Protein AF-A0A6I4U3P3-F1 (afdb_monomer_lite)

Radius of gyration: 24.23 Å; chains: 1; bounding box: 53×32×72 Å

Sequence (86 aa):
MKFNTKAVMAATVFAMGLSVAACDSAAENQAEDQAEAYEDVQDGKIEQAEAAGEITEDQADEAKEAVEDKADAMEDNADEMDATPE

Foldseek 3Di:
DDDDPPPPPDPPPVPPPVVPVPLQPPQLVVLLVVLVVQLVVQLVVLVVCCVVVVDDPVRSVVSSVVSVVVSVVSNVVSCVVNVRDD

Structure (mmCIF, N/CA/C/O backbone):
data_AF-A0A6I4U3P3-F1
#
_entry.id   AF-A0A6I4U3P3-F1
#
loop_
_atom_site.group_PDB
_atom_site.id
_atom_site.type_symbol
_atom_site.label_atom_id
_atom_site.label_alt_id
_atom_site.label_comp_id
_atom_site.label_asym_id
_atom_site.label_entity_id
_atom_site.label_seq_id
_atom_site.pdbx_PDB_ins_code
_atom_site.Cartn_x
_atom_site.Cartn_y
_atom_site.Cartn_z
_atom_site.occupancy
_atom_site.B_iso_or_equiv
_atom_site.auth_seq_id
_atom_site.auth_comp_id
_atom_site.auth_asym_id
_atom_site.auth_atom_id
_atom_site.pdbx_PDB_model_num
ATOM 1 N N . MET A 1 1 ? 33.617 16.197 -59.319 1.00 48.91 1 MET A N 1
ATOM 2 C CA . MET A 1 1 ? 33.636 17.149 -58.185 1.00 48.91 1 MET A CA 1
ATOM 3 C C . MET A 1 1 ? 32.559 18.200 -58.375 1.00 48.91 1 MET A C 1
ATOM 5 O O . MET A 1 1 ? 32.638 18.927 -59.359 1.00 48.91 1 MET A O 1
ATOM 9 N N . LYS A 1 2 ? 31.603 18.273 -57.439 1.00 36.59 2 LYS A N 1
ATOM 10 C CA . LYS A 1 2 ? 31.097 19.507 -56.801 1.00 36.59 2 LYS A CA 1
ATOM 11 C C . LYS A 1 2 ? 29.940 19.126 -55.871 1.00 36.59 2 LYS A C 1
ATOM 13 O O . LYS A 1 2 ? 28.803 18.974 -56.300 1.00 36.59 2 LYS A O 1
ATOM 18 N N . PHE A 1 3 ? 30.286 18.894 -54.606 1.00 52.66 3 PHE A N 1
ATOM 19 C CA . PHE A 1 3 ? 29.334 18.792 -53.507 1.00 52.66 3 PHE A CA 1
ATOM 20 C C . PHE A 1 3 ? 28.759 20.189 -53.268 1.00 52.66 3 PHE A C 1
ATOM 22 O O . PHE A 1 3 ? 29.500 21.098 -52.901 1.00 52.66 3 PHE A O 1
ATOM 29 N N . ASN A 1 4 ? 27.463 20.369 -53.523 1.00 50.31 4 ASN A N 1
ATOM 30 C CA . ASN A 1 4 ? 26.763 21.613 -53.226 1.00 50.31 4 ASN A CA 1
ATOM 31 C C . ASN A 1 4 ? 26.156 21.524 -51.821 1.00 50.31 4 ASN A C 1
ATOM 33 O O . ASN A 1 4 ? 25.249 20.743 -51.545 1.00 50.31 4 ASN A O 1
ATOM 37 N N . THR A 1 5 ? 26.706 22.356 -50.949 1.00 55.75 5 THR A N 1
ATOM 38 C CA . THR A 1 5 ? 26.514 22.529 -49.508 1.00 55.75 5 THR A CA 1
ATOM 39 C C . THR A 1 5 ? 25.103 23.016 -49.129 1.00 55.75 5 THR A C 1
ATOM 41 O O . THR A 1 5 ? 24.934 24.109 -48.601 1.00 55.75 5 THR A O 1
ATOM 44 N N . LYS A 1 6 ? 24.056 22.225 -49.401 1.00 45.25 6 LYS A N 1
ATOM 45 C CA . LYS A 1 6 ? 22.673 22.483 -48.928 1.00 45.25 6 LYS A CA 1
ATOM 46 C C . LYS A 1 6 ? 22.146 21.422 -47.950 1.00 45.25 6 LYS A C 1
ATOM 48 O O . LYS A 1 6 ? 20.948 21.340 -47.717 1.00 45.25 6 LYS A O 1
ATOM 53 N N . ALA A 1 7 ? 23.040 20.626 -47.367 1.00 51.81 7 ALA A N 1
ATOM 54 C CA . ALA A 1 7 ? 22.700 19.509 -46.483 1.00 51.81 7 ALA A CA 1
ATOM 55 C C . ALA A 1 7 ? 22.765 19.832 -44.973 1.00 51.81 7 ALA A C 1
ATOM 57 O O . ALA A 1 7 ? 22.779 18.911 -44.169 1.00 51.81 7 ALA A O 1
ATOM 58 N N . VAL A 1 8 ? 22.835 21.104 -44.555 1.00 54.06 8 VAL A N 1
ATOM 59 C CA . VAL A 1 8 ? 23.167 21.449 -43.148 1.00 54.06 8 VAL A CA 1
ATOM 60 C C . VAL A 1 8 ? 22.010 22.083 -42.352 1.00 54.06 8 VAL A C 1
ATOM 62 O O . VAL A 1 8 ? 22.177 22.393 -41.183 1.00 54.06 8 VAL A O 1
ATOM 65 N N . MET A 1 9 ? 20.800 22.226 -42.902 1.00 49.94 9 MET A N 1
ATOM 66 C CA . MET A 1 9 ? 19.677 22.850 -42.166 1.00 49.94 9 MET A CA 1
ATOM 67 C C . MET A 1 9 ? 18.401 22.006 -42.131 1.00 49.94 9 MET A C 1
ATOM 69 O O . MET A 1 9 ? 17.314 22.509 -42.393 1.00 49.94 9 MET A O 1
ATOM 73 N N . ALA A 1 10 ? 18.517 20.713 -41.833 1.00 50.38 10 ALA A N 1
ATOM 74 C CA . ALA A 1 10 ? 17.337 19.863 -41.638 1.00 50.38 10 ALA A CA 1
ATOM 75 C C . ALA A 1 10 ? 17.541 18.726 -40.621 1.00 50.38 10 ALA A C 1
ATOM 77 O O . ALA A 1 10 ? 16.826 17.734 -40.680 1.00 50.38 10 ALA A O 1
ATOM 78 N N . ALA A 1 11 ? 18.523 18.831 -39.717 1.00 51.06 11 ALA A N 1
ATOM 79 C CA . ALA A 1 11 ? 18.878 17.717 -38.828 1.00 51.06 11 ALA A CA 1
ATOM 80 C C . ALA A 1 11 ? 18.719 17.993 -37.323 1.00 51.06 11 ALA A C 1
ATOM 82 O O . ALA A 1 11 ? 18.819 17.057 -36.542 1.00 51.06 11 ALA A O 1
ATOM 83 N N . THR A 1 12 ? 18.461 19.227 -36.881 1.00 52.22 12 THR A N 1
ATOM 84 C CA . THR A 1 12 ? 18.603 19.575 -35.451 1.00 52.22 12 THR A CA 1
ATOM 85 C C . THR A 1 12 ? 17.313 19.807 -34.667 1.00 52.22 12 THR A C 1
ATOM 87 O O . THR A 1 12 ? 17.404 20.057 -33.474 1.00 52.22 12 THR A O 1
ATOM 90 N N . VAL A 1 13 ? 16.119 19.685 -35.260 1.00 51.41 13 VAL A N 1
ATOM 91 C CA . VAL A 1 13 ? 14.856 19.940 -34.521 1.00 51.41 13 VAL A CA 1
ATOM 92 C C . VAL A 1 13 ? 14.102 18.662 -34.131 1.00 51.41 13 VAL A C 1
ATOM 94 O O . VAL A 1 13 ? 13.298 18.688 -33.209 1.00 51.41 13 VAL A O 1
ATOM 97 N N . PHE A 1 14 ? 14.407 17.508 -34.731 1.00 50.75 14 PHE A N 1
ATOM 98 C CA . PHE A 1 14 ? 13.752 16.245 -34.350 1.00 50.75 14 PHE A CA 1
ATOM 99 C C . PHE A 1 14 ? 14.366 15.556 -33.119 1.00 50.75 14 PHE A C 1
ATOM 101 O O . PHE A 1 14 ? 13.784 14.611 -32.603 1.00 50.75 14 PHE A O 1
ATOM 108 N N . ALA A 1 15 ? 15.518 16.028 -32.629 1.00 52.34 15 ALA A N 1
ATOM 109 C CA . ALA A 1 15 ? 16.244 15.386 -31.531 1.00 52.34 15 ALA A CA 1
ATOM 110 C C . ALA A 1 15 ? 15.917 15.942 -30.129 1.00 52.34 15 ALA A C 1
ATOM 112 O O . ALA A 1 15 ? 16.432 15.415 -29.155 1.00 52.34 15 ALA A O 1
ATOM 113 N N . MET A 1 16 ? 15.079 16.981 -30.012 1.00 50.28 16 MET A N 1
ATOM 114 C CA . MET A 1 16 ? 14.667 17.552 -28.711 1.00 50.28 16 MET A CA 1
ATOM 115 C C . MET A 1 16 ? 13.158 17.443 -28.438 1.00 50.28 16 MET A C 1
ATOM 117 O O . MET A 1 16 ? 12.680 17.953 -27.435 1.00 50.28 16 MET A O 1
ATOM 121 N N . GLY A 1 17 ? 12.391 16.822 -29.340 1.00 47.00 17 GLY A N 1
ATOM 122 C CA . GLY A 1 17 ? 10.942 16.626 -29.175 1.00 47.00 17 GLY A CA 1
ATOM 123 C C . GLY A 1 17 ? 10.544 15.212 -28.747 1.00 47.00 17 GLY A C 1
ATOM 124 O O . GLY A 1 17 ? 9.367 14.961 -28.530 1.00 47.00 17 GLY A O 1
ATOM 125 N N . LEU A 1 18 ? 11.507 14.289 -28.657 1.00 49.78 18 LEU A N 1
ATOM 126 C CA . LEU A 1 18 ? 11.281 12.881 -28.307 1.00 49.78 18 LEU A CA 1
ATOM 127 C C . LEU A 1 18 ? 11.779 12.522 -26.899 1.00 49.78 18 LEU A C 1
ATOM 129 O O . LEU A 1 18 ? 11.781 11.353 -26.540 1.00 49.78 18 LEU A O 1
ATOM 133 N N . SER A 1 19 ? 12.249 13.508 -26.135 1.00 50.56 19 SER A N 1
ATOM 134 C CA . SER A 1 19 ? 12.884 13.318 -24.827 1.00 50.56 19 SER A CA 1
ATOM 135 C C . SER A 1 19 ? 11.997 13.714 -23.643 1.00 50.56 19 SER A C 1
ATOM 137 O O . SER A 1 19 ? 12.492 13.732 -22.533 1.00 50.56 19 SER A O 1
ATOM 139 N N . VAL A 1 20 ? 10.723 14.058 -23.870 1.00 50.09 20 VAL A N 1
ATOM 140 C CA . VAL A 1 20 ? 9.760 14.380 -22.790 1.00 50.09 20 VAL A CA 1
ATOM 141 C C . VAL A 1 20 ? 8.762 13.240 -22.552 1.00 50.09 20 VAL A C 1
ATOM 143 O O . VAL A 1 20 ? 8.221 13.126 -21.471 1.00 50.09 20 VAL A O 1
ATOM 146 N N . ALA A 1 21 ? 8.559 12.340 -23.521 1.00 49.78 21 ALA A N 1
ATOM 147 C CA . ALA A 1 21 ? 7.742 11.130 -23.334 1.00 49.78 21 ALA A CA 1
ATOM 148 C C . ALA A 1 21 ? 8.570 9.921 -22.843 1.00 49.78 21 ALA A C 1
ATOM 150 O O . ALA A 1 21 ? 8.191 8.779 -23.071 1.00 49.78 21 ALA A O 1
ATOM 151 N N . ALA A 1 22 ? 9.760 10.182 -22.303 1.00 47.12 22 ALA A N 1
ATOM 152 C CA . ALA A 1 22 ? 10.707 9.179 -21.818 1.00 47.12 22 ALA A CA 1
ATOM 153 C C . ALA A 1 22 ? 11.368 9.610 -20.494 1.00 47.12 22 ALA A C 1
ATOM 155 O O . ALA A 1 22 ? 12.434 9.094 -20.179 1.00 47.12 22 ALA A O 1
ATOM 156 N N . CYS A 1 23 ? 10.781 10.604 -19.816 1.00 50.00 23 CYS A N 1
ATOM 157 C CA . CYS A 1 23 ? 11.060 10.934 -18.412 1.00 50.00 23 CYS A CA 1
ATOM 158 C C . CYS A 1 23 ? 10.080 10.245 -17.453 1.00 50.00 23 CYS A C 1
ATOM 160 O O . CYS A 1 23 ? 10.264 10.361 -16.260 1.00 50.00 23 CYS A O 1
ATOM 162 N N . ASP A 1 24 ? 9.066 9.580 -18.004 1.00 60.28 24 ASP A N 1
ATOM 163 C CA . ASP A 1 24 ? 8.169 8.679 -17.301 1.00 60.28 24 ASP A CA 1
ATOM 164 C C . ASP A 1 24 ? 8.271 7.363 -18.078 1.00 60.28 24 ASP A C 1
ATOM 166 O O . ASP A 1 24 ? 7.872 7.251 -19.25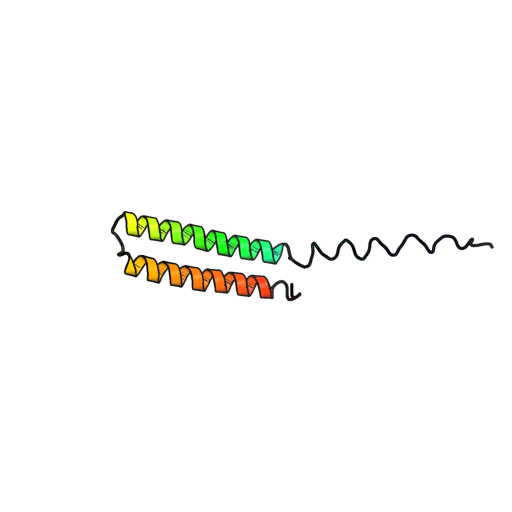6 1.00 60.28 24 ASP A O 1
ATOM 170 N N . SER A 1 25 ? 9.001 6.412 -17.508 1.00 69.56 25 SER A N 1
ATOM 171 C CA . SER A 1 25 ? 9.286 5.171 -18.208 1.00 69.56 25 SER A CA 1
ATOM 172 C C . SER A 1 25 ? 8.028 4.299 -18.225 1.00 69.56 25 SER A C 1
ATOM 174 O O . SER A 1 25 ? 7.324 4.151 -17.237 1.00 69.56 25 SER A O 1
ATOM 176 N N . ALA A 1 26 ? 7.754 3.596 -19.329 1.00 76.50 26 ALA A N 1
ATOM 177 C CA . ALA A 1 26 ? 6.634 2.642 -19.365 1.00 76.50 26 ALA A CA 1
ATOM 178 C C . ALA A 1 26 ? 6.732 1.532 -18.291 1.00 76.50 26 ALA A C 1
ATOM 180 O O . ALA A 1 26 ? 5.792 0.762 -18.124 1.00 76.50 26 ALA A O 1
ATOM 181 N N . ALA A 1 27 ? 7.887 1.400 -17.631 1.00 79.31 27 ALA A N 1
ATOM 182 C CA . ALA A 1 27 ? 8.102 0.490 -16.518 1.00 79.31 27 ALA A CA 1
ATOM 183 C C . ALA A 1 27 ? 7.717 1.109 -15.160 1.00 79.31 27 ALA A C 1
ATOM 185 O O . ALA A 1 27 ? 7.184 0.373 -14.339 1.00 79.31 27 ALA A O 1
ATOM 186 N N . GLU A 1 28 ? 7.959 2.407 -14.959 1.00 77.94 28 GLU A N 1
ATOM 187 C CA . GLU A 1 28 ? 7.554 3.208 -13.790 1.00 77.94 28 GLU A CA 1
ATOM 188 C C . GLU A 1 28 ? 6.031 3.310 -13.724 1.00 77.94 28 GLU A C 1
ATOM 190 O O . GLU A 1 28 ? 5.447 2.707 -12.833 1.00 77.94 28 GLU A O 1
ATOM 195 N N . ASN A 1 29 ? 5.383 3.841 -14.770 1.00 82.12 29 ASN A N 1
ATOM 196 C CA . ASN A 1 29 ? 3.919 3.816 -14.925 1.00 82.12 29 ASN A CA 1
ATOM 197 C C . ASN A 1 29 ? 3.299 2.442 -14.628 1.00 82.12 29 ASN A C 1
ATOM 199 O O . ASN A 1 29 ? 2.278 2.322 -13.966 1.00 82.12 29 ASN A O 1
ATOM 203 N N . GLN A 1 30 ? 3.902 1.363 -15.143 1.00 85.31 30 GLN A N 1
ATOM 204 C CA . GLN A 1 30 ? 3.368 0.018 -14.925 1.00 85.31 30 GLN A CA 1
ATOM 205 C C . GLN A 1 30 ? 3.554 -0.448 -13.470 1.00 85.31 30 GLN A C 1
ATOM 207 O O . GLN A 1 30 ? 2.805 -1.309 -13.000 1.00 85.31 30 GLN A O 1
ATOM 212 N N . ALA A 1 31 ? 4.596 0.018 -12.788 1.00 85.44 31 ALA A N 1
ATOM 213 C CA . ALA A 1 31 ? 4.845 -0.282 -11.387 1.00 85.44 31 ALA A CA 1
ATOM 214 C C . ALA A 1 31 ? 3.927 0.548 -10.472 1.00 85.44 31 ALA A C 1
ATOM 216 O O . ALA A 1 31 ? 3.329 -0.048 -9.578 1.00 85.44 31 ALA A O 1
ATOM 217 N N . GLU A 1 32 ? 3.716 1.832 -10.763 1.00 86.19 32 GLU A N 1
ATOM 218 C CA . GLU A 1 32 ? 2.711 2.684 -10.108 1.00 86.19 32 GLU A CA 1
ATOM 219 C C . GLU A 1 32 ? 1.291 2.129 -10.296 1.00 86.19 32 GLU A C 1
ATOM 221 O O . GLU A 1 32 ? 0.599 1.866 -9.317 1.00 86.19 32 GLU A O 1
ATOM 226 N N . ASP A 1 33 ? 0.895 1.777 -11.528 1.00 90.31 33 ASP A N 1
ATOM 227 C CA . ASP A 1 33 ? -0.397 1.130 -11.822 1.00 90.31 33 ASP A CA 1
ATOM 228 C C . ASP A 1 33 ? -0.608 -0.149 -10.982 1.00 90.31 33 ASP A C 1
ATOM 230 O O . ASP A 1 33 ? -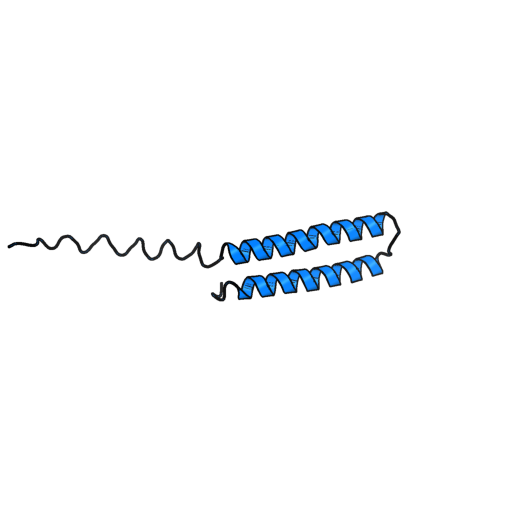1.733 -0.540 -10.659 1.00 90.31 33 ASP A O 1
ATOM 234 N N . GLN A 1 34 ? 0.476 -0.870 -10.667 1.00 89.12 34 GLN A N 1
ATOM 235 C CA . GLN A 1 34 ? 0.421 -2.061 -9.818 1.00 89.12 34 GLN A CA 1
ATOM 236 C C . GLN A 1 34 ? 0.305 -1.719 -8.332 1.00 89.12 34 GLN A C 1
ATOM 238 O O . GLN A 1 34 ? -0.319 -2.503 -7.610 1.00 89.12 34 GLN A O 1
ATOM 243 N N . ALA A 1 35 ? 0.900 -0.612 -7.886 1.00 90.94 35 ALA A N 1
ATOM 244 C CA . ALA A 1 35 ? 0.773 -0.102 -6.528 1.00 90.94 35 ALA A CA 1
ATOM 245 C C . ALA A 1 35 ? -0.663 0.380 -6.272 1.00 90.94 35 ALA A C 1
ATOM 247 O O . ALA A 1 35 ? -1.312 -0.161 -5.373 1.00 90.94 35 ALA A O 1
ATOM 248 N N . GLU A 1 36 ? -1.213 1.231 -7.148 1.00 91.62 36 GLU A N 1
ATOM 249 C CA . GLU A 1 36 ? -2.613 1.685 -7.076 1.00 91.62 36 GLU A CA 1
ATOM 250 C C . GLU A 1 36 ? -3.581 0.493 -7.109 1.00 91.62 36 GLU A C 1
ATOM 252 O O . GLU A 1 36 ? -4.452 0.339 -6.253 1.00 91.62 36 GLU A O 1
ATOM 257 N N . ALA A 1 37 ? -3.409 -0.433 -8.062 1.00 93.88 37 ALA A N 1
ATOM 258 C CA . ALA A 1 37 ? -4.284 -1.602 -8.147 1.00 93.88 37 ALA A CA 1
ATOM 259 C C . ALA A 1 37 ? -4.161 -2.527 -6.922 1.00 93.88 37 ALA A C 1
ATOM 261 O O . ALA A 1 37 ? -5.101 -3.266 -6.604 1.00 93.88 37 ALA A O 1
ATOM 262 N N . TYR A 1 38 ? -3.002 -2.547 -6.257 1.00 93.00 38 TYR A N 1
ATOM 263 C CA . TYR A 1 38 ? -2.824 -3.276 -5.007 1.00 93.00 38 TYR A CA 1
ATOM 264 C C . TYR A 1 38 ? -3.588 -2.600 -3.867 1.00 93.00 38 TYR A C 1
ATOM 266 O O . TYR A 1 38 ? -4.292 -3.311 -3.144 1.00 93.00 38 TYR A O 1
ATOM 274 N N . GLU A 1 39 ? -3.474 -1.279 -3.733 1.00 94.44 39 GLU A N 1
ATOM 275 C CA . GLU A 1 39 ? -4.192 -0.479 -2.740 1.00 94.44 39 GLU A CA 1
ATOM 276 C C . GLU A 1 39 ? -5.706 -0.668 -2.894 1.00 94.44 39 GLU A C 1
ATOM 278 O O . GLU A 1 39 ? -6.342 -1.228 -2.000 1.00 94.44 39 GLU A O 1
ATOM 283 N N . ASP A 1 40 ? -6.254 -0.380 -4.079 1.00 95.25 40 ASP A N 1
ATOM 284 C CA . ASP A 1 40 ? -7.686 -0.475 -4.401 1.00 95.25 40 ASP A CA 1
ATOM 285 C C . ASP A 1 40 ? -8.287 -1.839 -4.023 1.00 95.25 40 ASP A C 1
ATOM 287 O O . ASP A 1 40 ? -9.383 -1.964 -3.461 1.00 95.25 40 ASP A O 1
ATOM 291 N N . VAL A 1 41 ? -7.563 -2.916 -4.343 1.00 96.81 41 VAL A N 1
ATOM 292 C CA . VAL A 1 41 ? -8.012 -4.284 -4.065 1.00 96.81 41 VAL A CA 1
ATOM 293 C C . VAL A 1 41 ? -8.019 -4.582 -2.569 1.00 96.81 41 VAL A C 1
ATOM 295 O O . VAL A 1 41 ? -8.824 -5.404 -2.118 1.00 96.81 41 VAL A O 1
ATOM 298 N N . GLN A 1 42 ? -7.097 -4.008 -1.806 1.00 96.12 42 GLN A N 1
ATOM 299 C CA . GLN A 1 42 ? -6.972 -4.268 -0.377 1.00 96.12 42 GLN A CA 1
ATOM 300 C C . GLN A 1 42 ? -7.931 -3.392 0.419 1.00 96.12 42 GLN A C 1
ATOM 302 O O . GLN A 1 42 ? -8.653 -3.933 1.258 1.00 96.12 42 GLN A O 1
ATOM 307 N N . ASP A 1 43 ? -8.050 -2.118 0.064 1.00 94.81 43 ASP A N 1
ATOM 308 C CA . ASP A 1 43 ? -9.033 -1.201 0.627 1.00 94.81 43 ASP A CA 1
ATOM 309 C C . ASP A 1 43 ? -10.453 -1.719 0.425 1.00 94.81 43 ASP A C 1
ATOM 311 O O . ASP A 1 43 ? -11.208 -1.861 1.389 1.00 94.81 43 ASP A O 1
ATOM 315 N N . GLY A 1 44 ? -10.785 -2.176 -0.786 1.00 95.69 44 GLY A N 1
ATOM 316 C CA . GLY A 1 44 ? -12.089 -2.782 -1.055 1.00 95.69 44 GLY A CA 1
ATOM 317 C C . GLY A 1 44 ? -12.382 -4.035 -0.213 1.00 95.69 44 GLY A C 1
ATOM 318 O O . GLY A 1 44 ? -13.542 -4.321 0.097 1.00 95.69 44 GLY A O 1
ATOM 319 N N . LYS A 1 45 ? -11.356 -4.798 0.195 1.00 96.88 45 LYS A N 1
ATOM 320 C CA . LYS A 1 45 ? -11.532 -5.937 1.117 1.00 96.88 45 LYS A CA 1
ATOM 321 C C . LYS A 1 45 ? -11.690 -5.485 2.561 1.00 96.88 45 LYS A C 1
ATOM 323 O O . LYS A 1 45 ? -12.493 -6.086 3.272 1.00 96.88 45 LYS A O 1
ATOM 328 N N . ILE A 1 46 ? -10.933 -4.477 2.987 1.00 95.88 46 ILE A N 1
ATOM 329 C CA . ILE A 1 46 ? -11.006 -3.918 4.339 1.00 95.88 46 ILE A CA 1
ATOM 330 C C . ILE A 1 46 ? -12.390 -3.305 4.558 1.00 95.88 46 ILE A C 1
ATOM 332 O O . ILE A 1 46 ? -13.071 -3.679 5.508 1.00 95.88 46 ILE A O 1
ATOM 336 N N . GLU A 1 47 ? -12.871 -2.487 3.621 1.00 95.12 47 GLU A N 1
ATOM 337 C CA . GLU A 1 47 ? -14.218 -1.906 3.668 1.00 95.12 47 GLU A CA 1
ATOM 338 C C . GLU A 1 47 ? -15.309 -2.976 3.673 1.00 95.12 47 GLU A C 1
ATOM 340 O O . GLU A 1 47 ? -16.298 -2.875 4.400 1.00 95.12 47 GLU A O 1
ATOM 345 N N . GLN A 1 48 ? -15.140 -4.045 2.888 1.00 97.38 48 GLN A N 1
ATOM 346 C CA . GLN A 1 48 ? -16.080 -5.161 2.913 1.00 97.38 48 GLN A CA 1
ATOM 347 C C . GLN A 1 48 ? -16.085 -5.871 4.273 1.00 97.38 48 GLN A C 1
ATOM 349 O O . GLN A 1 48 ? -17.160 -6.236 4.755 1.00 97.38 48 GLN A O 1
ATOM 354 N N . ALA A 1 49 ? -14.919 -6.072 4.887 1.00 96.12 49 ALA A N 1
ATOM 355 C CA . ALA A 1 49 ? -14.797 -6.691 6.203 1.00 96.12 49 ALA A CA 1
ATOM 356 C C . ALA A 1 49 ? -15.390 -5.800 7.309 1.00 96.12 49 ALA A C 1
ATOM 358 O O . ALA A 1 49 ? -16.088 -6.306 8.190 1.00 96.12 49 ALA A O 1
ATOM 359 N N . GLU A 1 50 ? -15.184 -4.484 7.236 1.00 96.56 50 GLU A N 1
ATOM 360 C CA . GLU A 1 50 ? -15.780 -3.501 8.146 1.00 96.56 50 GLU A CA 1
ATOM 361 C C . GLU A 1 50 ? -17.309 -3.489 8.004 1.00 96.56 50 GLU A C 1
ATOM 363 O O . GLU A 1 50 ? -18.040 -3.651 8.983 1.00 96.56 50 GLU A O 1
ATOM 368 N N . ALA A 1 51 ? -17.818 -3.419 6.769 1.00 96.44 51 ALA A N 1
ATOM 369 C CA . ALA A 1 51 ? -19.251 -3.455 6.485 1.00 96.44 51 ALA A CA 1
ATOM 370 C C . ALA A 1 51 ? -19.910 -4.786 6.897 1.00 96.44 51 ALA A C 1
ATOM 372 O O . ALA A 1 51 ? -21.091 -4.814 7.255 1.00 96.44 51 ALA A O 1
ATOM 373 N N . ALA A 1 52 ? -19.161 -5.894 6.859 1.00 97.00 52 ALA A N 1
ATOM 374 C CA . ALA A 1 52 ? -19.589 -7.197 7.367 1.00 97.00 52 ALA A CA 1
ATOM 375 C C . ALA A 1 52 ? -19.515 -7.305 8.905 1.00 97.00 52 ALA A C 1
ATOM 377 O O . ALA A 1 52 ? -20.047 -8.262 9.475 1.00 97.00 52 ALA A O 1
ATOM 378 N N . GLY A 1 53 ? -18.897 -6.329 9.579 1.00 95.62 53 GLY A N 1
ATOM 379 C CA . GLY A 1 53 ? -18.668 -6.321 11.022 1.00 95.62 53 GLY A CA 1
ATOM 380 C C . GLY A 1 53 ? -17.614 -7.330 11.483 1.00 95.62 53 GLY A C 1
ATOM 381 O O . GLY A 1 53 ? -17.632 -7.737 12.645 1.00 95.62 53 GLY A O 1
ATOM 382 N N . GLU A 1 54 ? -16.736 -7.781 10.581 1.00 97.56 54 GLU A N 1
ATOM 383 C CA . GLU A 1 54 ? -15.635 -8.701 10.894 1.00 97.56 54 GLU A CA 1
ATOM 384 C C . GLU A 1 54 ? -14.457 -7.984 11.567 1.00 97.56 54 GLU A C 1
ATOM 386 O O . GLU A 1 54 ? -13.742 -8.596 12.363 1.00 97.56 54 GLU A O 1
ATOM 391 N N . ILE A 1 55 ? -14.295 -6.689 11.285 1.00 96.75 55 ILE A N 1
ATOM 392 C CA . ILE A 1 55 ? -13.306 -5.790 11.891 1.00 96.75 55 ILE A CA 1
ATOM 393 C C . ILE A 1 55 ? -13.988 -4.505 12.373 1.00 96.75 55 ILE A C 1
ATOM 395 O O . ILE A 1 55 ? -15.058 -4.141 11.883 1.00 96.75 55 ILE A O 1
ATOM 399 N N . THR A 1 56 ? -13.395 -3.837 13.362 1.00 96.75 56 THR A N 1
ATOM 400 C CA . THR A 1 56 ? -13.849 -2.513 13.822 1.00 96.75 56 THR A CA 1
ATOM 401 C C . THR A 1 56 ? -13.284 -1.395 12.947 1.00 96.75 56 THR A C 1
ATOM 403 O O . THR A 1 56 ? -12.266 -1.602 12.299 1.00 96.75 56 THR A O 1
ATOM 406 N N . GLU A 1 57 ? -13.878 -0.200 13.010 1.00 94.44 57 GLU A N 1
ATOM 407 C CA . GLU A 1 57 ? -13.368 1.024 12.358 1.00 94.44 57 GLU A CA 1
ATOM 408 C C . GLU A 1 57 ? -11.875 1.245 12.670 1.00 94.44 57 GLU A C 1
ATOM 410 O O . GLU A 1 57 ? -11.060 1.219 11.760 1.00 94.44 57 GLU A O 1
ATOM 415 N N . ASP A 1 58 ? -11.479 1.237 13.951 1.00 96.94 58 ASP A N 1
ATOM 416 C CA . ASP A 1 58 ? -10.062 1.372 14.349 1.00 96.94 58 ASP A CA 1
ATOM 417 C C . ASP A 1 58 ? -9.126 0.305 13.727 1.00 96.94 58 ASP A C 1
ATOM 419 O O . ASP A 1 58 ? -7.942 0.551 13.521 1.00 96.94 58 ASP A O 1
ATOM 423 N N . GLN A 1 59 ? -9.636 -0.905 13.459 1.00 96.50 59 GLN A N 1
ATOM 424 C CA . GLN A 1 59 ? -8.854 -1.984 12.842 1.00 96.50 59 GLN A CA 1
ATOM 425 C C . GLN A 1 59 ? -8.812 -1.852 11.320 1.00 96.50 59 GLN A C 1
ATOM 427 O O . GLN A 1 59 ? -7.847 -2.298 10.704 1.00 96.50 59 GLN A O 1
ATOM 432 N N . ALA A 1 60 ? -9.868 -1.296 10.723 1.00 95.44 60 ALA A N 1
ATOM 433 C CA . ALA A 1 60 ? -9.893 -0.942 9.317 1.00 95.44 60 ALA A CA 1
ATOM 434 C C . ALA A 1 60 ? -8.883 0.178 9.056 1.00 95.44 60 ALA A C 1
ATOM 436 O O . ALA A 1 60 ? -8.051 0.014 8.174 1.00 95.44 60 ALA A O 1
ATOM 437 N N . ASP A 1 61 ? -8.871 1.225 9.883 1.00 96.06 61 ASP A N 1
ATOM 438 C CA . ASP A 1 61 ? -7.925 2.339 9.780 1.00 96.06 61 ASP A CA 1
ATOM 439 C C . ASP A 1 61 ? -6.465 1.865 9.861 1.00 96.06 61 ASP A C 1
ATOM 441 O O . ASP A 1 61 ? -5.675 2.158 8.969 1.00 96.06 61 ASP A O 1
ATOM 445 N N . GLU A 1 62 ? -6.114 1.050 10.865 1.00 97.06 62 GLU A N 1
ATOM 446 C CA . GLU A 1 62 ? -4.753 0.496 10.991 1.00 97.06 62 GLU A CA 1
ATOM 447 C C . GLU A 1 62 ? -4.389 -0.415 9.800 1.00 97.06 62 GLU A C 1
ATOM 449 O O . GLU A 1 62 ? -3.239 -0.463 9.361 1.00 97.06 62 GLU A O 1
ATOM 454 N N . ALA A 1 63 ? -5.364 -1.150 9.253 1.00 94.56 63 ALA A N 1
ATOM 455 C CA . ALA A 1 63 ? -5.143 -1.991 8.082 1.00 94.56 63 ALA A CA 1
ATOM 456 C C . ALA A 1 63 ? -4.956 -1.171 6.797 1.00 94.56 63 ALA A C 1
ATOM 458 O O . ALA A 1 63 ? -4.139 -1.572 5.969 1.00 94.56 63 ALA A O 1
ATOM 459 N N . LYS A 1 64 ? -5.687 -0.061 6.640 1.00 94.69 64 LYS A N 1
ATOM 460 C CA . LYS A 1 64 ? -5.557 0.867 5.510 1.00 94.69 64 LYS A 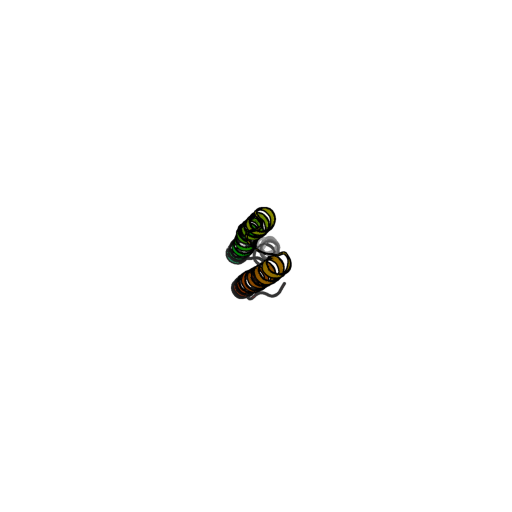CA 1
ATOM 461 C C . LYS A 1 64 ? -4.213 1.587 5.549 1.00 94.69 64 LYS A C 1
ATOM 463 O O . LYS A 1 64 ? -3.497 1.536 4.561 1.00 94.69 64 LYS A O 1
ATOM 468 N N . GLU A 1 65 ? -3.802 2.097 6.711 1.00 96.62 65 GLU A N 1
ATOM 469 C CA . GLU A 1 65 ? -2.481 2.724 6.899 1.00 96.62 65 GLU A CA 1
ATOM 470 C C . GLU A 1 65 ? -1.343 1.754 6.520 1.00 96.62 65 GLU A C 1
ATOM 472 O O . GLU A 1 65 ? -0.418 2.105 5.796 1.00 96.62 65 GLU A O 1
ATOM 477 N N . ALA A 1 66 ? -1.449 0.475 6.902 1.00 95.69 66 ALA A N 1
ATOM 478 C CA . ALA A 1 66 ? -0.462 -0.538 6.516 1.00 95.69 66 ALA A CA 1
ATOM 479 C C . ALA A 1 66 ? -0.492 -0.918 5.018 1.00 95.69 66 ALA A C 1
ATOM 481 O O . ALA A 1 66 ? 0.475 -1.498 4.505 1.00 95.69 66 ALA A O 1
ATOM 482 N N . VAL A 1 67 ? -1.616 -0.694 4.330 1.00 95.19 67 VAL A N 1
ATOM 483 C CA . VAL A 1 67 ? -1.741 -0.879 2.879 1.00 95.19 67 VAL A CA 1
ATOM 484 C C . VAL A 1 67 ? -1.134 0.317 2.150 1.00 95.19 67 VAL A C 1
ATOM 486 O O . VAL A 1 67 ? -0.317 0.059 1.267 1.00 95.19 67 VAL A O 1
ATOM 489 N N . GLU A 1 68 ? -1.449 1.548 2.570 1.00 94.12 68 GLU A N 1
ATOM 490 C CA . GLU A 1 68 ? -0.833 2.805 2.105 1.00 94.12 68 GLU A CA 1
ATOM 491 C C . GLU A 1 68 ? 0.691 2.729 2.221 1.00 94.12 68 GLU A C 1
ATOM 493 O O . GLU A 1 68 ? 1.371 2.759 1.204 1.00 94.12 68 GLU A O 1
ATOM 498 N N . ASP A 1 69 ? 1.236 2.444 3.412 1.00 96.06 69 ASP A N 1
ATOM 499 C CA . ASP A 1 69 ? 2.689 2.321 3.648 1.00 96.06 69 ASP A CA 1
ATOM 500 C C . ASP A 1 69 ? 3.382 1.374 2.653 1.00 96.06 69 ASP A C 1
ATOM 502 O O . ASP A 1 69 ? 4.572 1.486 2.338 1.00 96.06 69 ASP A O 1
ATOM 506 N N . LYS A 1 70 ? 2.653 0.351 2.204 1.00 93.50 70 LYS A N 1
ATOM 507 C CA . LYS A 1 70 ? 3.172 -0.644 1.278 1.00 93.50 70 LYS A CA 1
ATOM 508 C C . LYS A 1 70 ? 2.976 -0.243 -0.181 1.00 93.50 70 LYS A C 1
ATOM 510 O O . LYS A 1 70 ? 3.806 -0.661 -0.985 1.00 93.50 70 LYS A O 1
ATOM 515 N N . ALA A 1 71 ? 1.907 0.474 -0.515 1.00 91.38 71 ALA A N 1
ATOM 516 C CA . ALA A 1 71 ? 1.709 1.076 -1.829 1.00 91.38 71 ALA A CA 1
ATOM 517 C C . ALA A 1 71 ? 2.769 2.162 -2.061 1.00 91.38 71 ALA A C 1
ATOM 519 O O . ALA A 1 71 ? 3.524 2.034 -3.020 1.00 91.38 71 ALA A O 1
ATOM 520 N N . ASP A 1 72 ? 2.971 3.057 -1.091 1.00 92.31 72 ASP A N 1
ATOM 521 C CA . ASP A 1 72 ? 4.046 4.057 -1.069 1.00 92.31 72 ASP A CA 1
ATOM 522 C C . ASP A 1 72 ? 5.413 3.405 -1.298 1.00 92.31 72 ASP A C 1
ATOM 524 O O . ASP A 1 72 ? 6.188 3.811 -2.155 1.00 92.31 72 ASP A O 1
ATOM 528 N N . ALA A 1 73 ? 5.712 2.309 -0.591 1.00 92.81 73 ALA A N 1
ATOM 529 C CA . ALA A 1 73 ? 6.972 1.600 -0.800 1.00 92.81 73 ALA A CA 1
ATOM 530 C C . ALA A 1 73 ? 7.092 0.970 -2.201 1.00 92.81 73 ALA A C 1
ATOM 532 O O . ALA A 1 73 ? 8.208 0.703 -2.650 1.00 92.81 73 ALA A O 1
ATOM 533 N N . MET A 1 74 ? 5.986 0.644 -2.876 1.00 89.44 74 MET A N 1
ATOM 534 C CA . MET A 1 74 ? 6.012 0.177 -4.266 1.00 89.44 74 MET A CA 1
ATOM 535 C C . MET A 1 74 ? 6.217 1.336 -5.243 1.00 89.44 74 MET A C 1
ATOM 537 O O . MET A 1 74 ? 6.994 1.154 -6.178 1.00 89.44 74 MET A O 1
ATOM 541 N N . GLU A 1 75 ? 5.589 2.487 -5.000 1.00 87.75 75 GLU A N 1
ATOM 542 C CA . GLU A 1 75 ? 5.776 3.731 -5.760 1.00 87.75 75 GLU A CA 1
ATOM 543 C C . GLU A 1 75 ? 7.213 4.243 -5.638 1.00 87.75 75 GLU A C 1
ATOM 545 O O . GLU A 1 75 ? 7.893 4.375 -6.645 1.00 87.75 75 GLU A O 1
ATOM 550 N N . ASP A 1 76 ? 7.767 4.332 -4.426 1.00 88.38 76 ASP A N 1
ATOM 551 C CA . ASP A 1 76 ? 9.176 4.695 -4.206 1.00 88.38 76 ASP A CA 1
ATOM 552 C C . ASP A 1 76 ? 10.139 3.778 -4.991 1.00 88.38 76 ASP A C 1
ATOM 554 O O . ASP A 1 76 ? 11.179 4.203 -5.499 1.00 88.38 76 ASP A O 1
ATOM 558 N N . ASN A 1 77 ? 9.818 2.480 -5.095 1.00 85.12 77 ASN A N 1
ATOM 559 C CA . ASN A 1 77 ? 10.609 1.553 -5.908 1.00 85.12 77 ASN A CA 1
ATOM 560 C C . ASN A 1 77 ? 10.395 1.764 -7.414 1.00 85.12 77 ASN A C 1
ATOM 562 O O . ASN A 1 77 ? 11.309 1.456 -8.179 1.00 85.12 77 ASN A O 1
ATOM 566 N N . ALA A 1 78 ? 9.214 2.217 -7.841 1.00 83.56 78 ALA A N 1
ATOM 567 C CA . ALA A 1 78 ? 8.919 2.577 -9.224 1.00 83.56 78 ALA A CA 1
ATOM 568 C C . ALA A 1 78 ? 9.706 3.831 -9.636 1.00 83.56 78 ALA A C 1
ATOM 570 O O . ALA A 1 78 ? 10.395 3.783 -10.656 1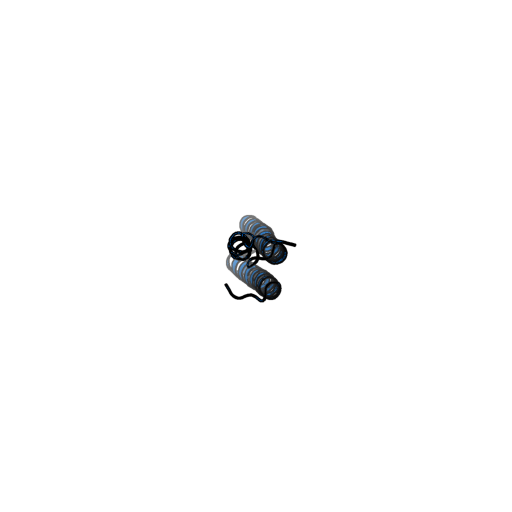.00 83.56 78 ALA A O 1
ATOM 571 N N . ASP A 1 79 ? 9.734 4.859 -8.787 1.00 80.94 79 ASP A N 1
ATOM 572 C CA . ASP A 1 79 ? 10.534 6.079 -8.9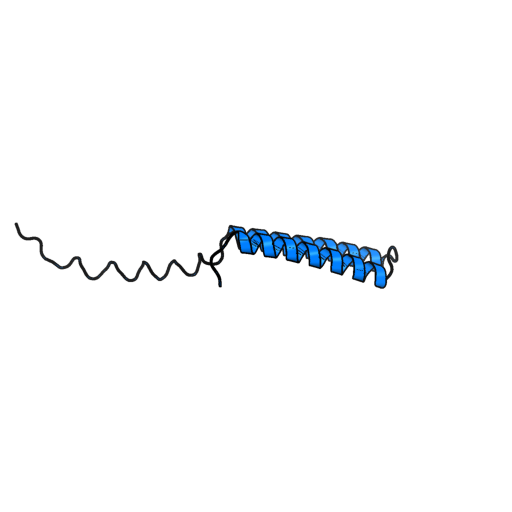60 1.0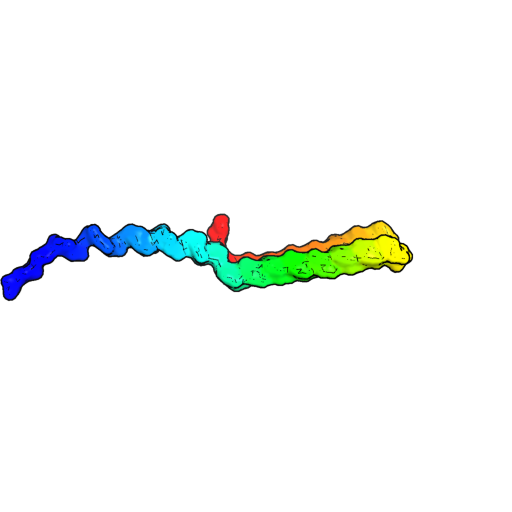0 80.94 79 ASP A CA 1
ATOM 573 C C . ASP A 1 79 ? 12.028 5.754 -9.114 1.00 80.94 79 ASP A C 1
ATOM 575 O O . ASP A 1 79 ? 12.737 6.287 -9.968 1.00 80.94 79 ASP A O 1
ATOM 579 N N . GLU A 1 80 ? 12.553 4.813 -8.320 1.00 77.88 80 GLU A N 1
ATOM 580 C CA . GLU A 1 80 ? 13.949 4.378 -8.449 1.00 77.88 80 GLU A CA 1
ATOM 581 C C . GLU A 1 80 ? 14.251 3.685 -9.799 1.00 77.88 80 GLU A C 1
ATOM 583 O O . GLU A 1 80 ? 15.422 3.595 -10.202 1.00 77.88 80 GLU A O 1
ATOM 588 N N . MET A 1 81 ? 13.229 3.194 -10.515 1.00 70.62 81 MET A N 1
ATOM 589 C CA . MET A 1 81 ? 13.376 2.594 -11.847 1.00 70.62 81 MET A CA 1
ATOM 590 C C . MET A 1 81 ? 13.543 3.642 -12.957 1.00 70.62 81 MET A C 1
ATOM 592 O O . MET A 1 81 ? 14.167 3.311 -13.975 1.00 70.62 81 MET A O 1
ATOM 596 N N . ASP A 1 82 ? 13.100 4.885 -12.746 1.00 65.81 82 ASP A N 1
ATOM 597 C CA . ASP A 1 82 ? 13.445 6.049 -13.567 1.00 65.81 82 ASP A CA 1
ATOM 598 C C . ASP A 1 82 ? 14.191 7.101 -12.726 1.00 65.81 82 ASP A C 1
ATOM 600 O O . ASP A 1 82 ? 13.666 8.101 -12.260 1.00 65.81 82 ASP A O 1
ATOM 604 N N . ALA A 1 83 ? 15.502 6.904 -12.552 1.00 56.06 83 ALA A N 1
ATOM 605 C CA . ALA A 1 83 ? 16.366 7.829 -11.808 1.00 56.06 83 ALA A CA 1
ATOM 606 C C . ALA A 1 83 ? 16.564 9.213 -12.482 1.00 56.06 83 ALA A C 1
ATOM 608 O O . ALA A 1 83 ? 17.545 9.913 -12.185 1.00 56.06 83 ALA A O 1
ATOM 609 N N . THR A 1 84 ? 15.702 9.598 -13.426 1.00 56.91 84 THR A N 1
ATOM 610 C CA . THR A 1 84 ? 15.674 10.926 -14.034 1.00 56.91 84 THR A CA 1
ATOM 611 C C . THR A 1 84 ? 14.689 11.792 -13.241 1.00 56.91 84 THR A C 1
ATOM 613 O O . THR A 1 84 ? 13.498 11.556 -13.330 1.00 56.91 84 THR A O 1
ATOM 616 N N . PRO A 1 85 ? 15.137 12.801 -12.471 1.00 50.44 85 PRO A N 1
ATOM 617 C CA . PRO A 1 85 ? 14.218 13.622 -11.683 1.00 50.44 85 PRO A CA 1
ATOM 618 C C . PRO A 1 85 ? 13.230 14.378 -12.588 1.00 50.44 85 PRO A C 1
ATOM 620 O O . PRO A 1 85 ? 13.692 15.059 -13.514 1.00 50.44 85 PRO A O 1
ATOM 623 N N . GLU A 1 86 ? 11.931 14.298 -12.285 1.00 53.00 86 GLU A N 1
ATOM 624 C CA . GLU A 1 86 ? 10.887 15.237 -12.748 1.00 53.00 86 GLU A CA 1
ATOM 625 C C . GLU A 1 86 ? 11.174 16.692 -12.306 1.00 53.00 86 GLU A C 1
ATOM 627 O O . GLU A 1 86 ? 11.647 16.923 -11.161 1.00 53.00 86 GLU A O 1
#

Secondary structure (DSSP, 8-state):
----S--SSSSSSTTSSSSSTTSS-TTHHHHHHHHHHHHHHHHHHHHHHHHTTSS-HHHHHHHHHHHHHHHHHHHHHHHTTS-S--

pLDDT: mean 77.79, std 19.86, range [36.59, 97.56]

Organism: NCBI:txid1926630